Protein AF-A0A7C4Y4W2-F1 (afdb_monomer)

pLDDT: mean 77.86, std 6.13, range [59.41, 86.81]

InterPro domains:
  IPR007403 Protein of unknown function DUF456 [PF04306] (4-68)

Foldseek 3Di:
DVVQLVVLLVQLLVCLVPVVGLNLVSNLVSLVVVCVVVVVPLPHPVNNVVSVVLSVVLVVVLVVVVVVPVCPVVSSVSSNVSSVVSVVSSVVSVD

Structure (mmCIF, N/CA/C/O backbone):
data_AF-A0A7C4Y4W2-F1
#
_entry.id   AF-A0A7C4Y4W2-F1
#
loop_
_atom_site.group_PDB
_atom_site.id
_atom_site.type_symbol
_atom_site.label_atom_id
_atom_site.label_alt_id
_atom_site.label_comp_id
_atom_site.label_asym_id
_atom_site.label_entity_id
_atom_site.label_seq_id
_atom_site.pdbx_PDB_ins_code
_atom_site.Cartn_x
_atom_site.Cartn_y
_atom_site.Cartn_z
_atom_site.occupancy
_atom_site.B_iso_or_equiv
_atom_site.auth_seq_id
_atom_site.auth_comp_id
_atom_site.auth_asym_id
_atom_site.auth_atom_id
_atom_site.pdbx_PDB_model_num
ATOM 1 N N . MET A 1 1 ? -17.270 -9.048 4.404 1.00 65.38 1 MET A N 1
ATOM 2 C CA . MET A 1 1 ? -16.282 -7.950 4.249 1.00 65.38 1 MET A CA 1
ATOM 3 C C . MET A 1 1 ? -14.895 -8.289 4.791 1.00 65.38 1 MET A C 1
ATOM 5 O O . MET A 1 1 ? -13.942 -8.013 4.087 1.00 65.38 1 MET A O 1
ATOM 9 N N . ILE A 1 2 ? -14.743 -8.941 5.953 1.00 69.44 2 ILE A N 1
ATOM 10 C CA . ILE A 1 2 ? -13.414 -9.350 6.469 1.00 69.44 2 ILE 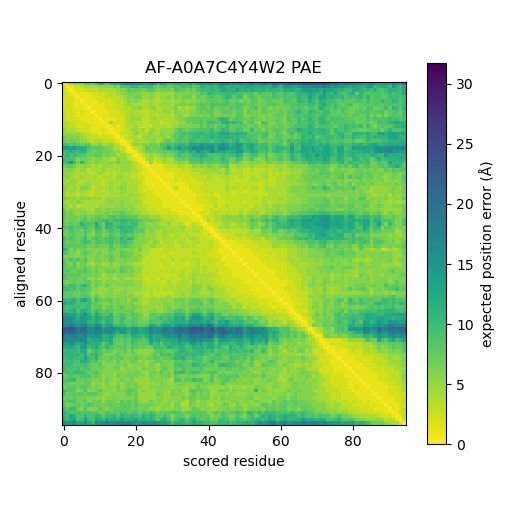A CA 1
ATOM 11 C C . ILE A 1 2 ? -12.643 -10.259 5.496 1.00 69.44 2 ILE A C 1
ATOM 13 O O . ILE A 1 2 ? -11.486 -9.986 5.201 1.00 69.44 2 ILE A O 1
ATOM 17 N N . TYR A 1 3 ? -13.303 -11.257 4.901 1.00 72.75 3 TYR A N 1
ATOM 18 C CA . TYR A 1 3 ? -12.686 -12.115 3.879 1.00 72.75 3 TYR A CA 1
ATOM 19 C C . TYR A 1 3 ? -12.221 -11.346 2.633 1.00 72.75 3 TYR A C 1
ATOM 21 O O . TYR A 1 3 ? -11.234 -11.725 2.016 1.00 72.75 3 TYR A O 1
ATOM 29 N N . PHE A 1 4 ? -12.892 -10.241 2.292 1.00 72.75 4 PHE A N 1
ATOM 30 C CA . PHE A 1 4 ? -12.519 -9.387 1.162 1.00 72.75 4 PHE A CA 1
ATOM 31 C C . PHE A 1 4 ? -11.269 -8.558 1.481 1.00 72.75 4 PHE A C 1
ATOM 33 O O . PHE A 1 4 ? -10.354 -8.485 0.671 1.00 72.75 4 PHE A O 1
ATOM 40 N N . THR A 1 5 ? -11.184 -8.007 2.694 1.00 70.94 5 THR A N 1
ATOM 41 C CA . THR A 1 5 ? -9.980 -7.328 3.190 1.00 70.94 5 THR A CA 1
ATOM 42 C C . THR A 1 5 ? -8.788 -8.285 3.246 1.00 70.94 5 THR A C 1
ATOM 44 O O . THR A 1 5 ? -7.720 -7.954 2.743 1.00 70.94 5 THR A O 1
ATOM 47 N N . ILE A 1 6 ? -8.973 -9.497 3.782 1.00 75.25 6 ILE A N 1
ATOM 48 C CA . ILE A 1 6 ? -7.923 -10.529 3.831 1.00 75.25 6 ILE A CA 1
ATOM 49 C C . ILE A 1 6 ? -7.485 -10.927 2.416 1.00 75.25 6 ILE A C 1
ATOM 51 O O . ILE A 1 6 ? -6.289 -11.020 2.147 1.00 75.25 6 ILE A O 1
ATOM 55 N N . PHE A 1 7 ? -8.435 -11.110 1.495 1.00 81.31 7 PHE A N 1
ATOM 56 C CA . PHE A 1 7 ? -8.133 -11.388 0.093 1.00 81.31 7 PHE A CA 1
ATOM 57 C C . PHE A 1 7 ? -7.311 -10.264 -0.549 1.00 81.31 7 PHE A C 1
ATOM 59 O O . PHE A 1 7 ? -6.319 -10.546 -1.213 1.00 81.31 7 PHE A O 1
ATOM 66 N N . LEU A 1 8 ? -7.663 -8.997 -0.311 1.00 78.38 8 LEU A N 1
ATOM 67 C CA . LEU A 1 8 ? -6.914 -7.843 -0.816 1.00 78.38 8 LEU A CA 1
ATOM 68 C C . LEU A 1 8 ? -5.506 -7.745 -0.217 1.00 78.38 8 LEU A C 1
ATOM 70 O O . LEU A 1 8 ? -4.565 -7.407 -0.932 1.00 78.38 8 LEU A O 1
ATOM 74 N N . PHE A 1 9 ? -5.330 -8.110 1.055 1.00 78.06 9 PHE A N 1
ATOM 75 C CA . PHE A 1 9 ? -4.006 -8.222 1.668 1.00 78.06 9 PHE A CA 1
ATOM 76 C C . PHE A 1 9 ? -3.165 -9.323 1.020 1.00 78.06 9 PHE A C 1
ATOM 78 O O . PHE A 1 9 ? -2.024 -9.073 0.636 1.00 78.06 9 PHE A O 1
ATOM 85 N N . LEU A 1 10 ? -3.729 -10.519 0.838 1.00 78.25 10 LEU A N 1
ATOM 86 C CA . LEU A 1 10 ? -3.055 -11.633 0.167 1.00 78.25 10 LEU A CA 1
ATOM 87 C C . LEU A 1 10 ? -2.719 -11.293 -1.290 1.00 78.25 10 LEU A C 1
ATOM 89 O O . LEU A 1 10 ? -1.610 -11.569 -1.742 1.00 78.25 10 LEU A O 1
ATOM 93 N N . ALA A 1 11 ? -3.634 -10.638 -2.007 1.00 78.75 11 ALA A N 1
ATOM 94 C CA . ALA A 1 11 ? -3.424 -10.170 -3.373 1.00 78.75 11 ALA A CA 1
ATOM 95 C C . ALA A 1 11 ? -2.351 -9.073 -3.448 1.00 78.75 11 ALA A C 1
ATOM 97 O O . ALA A 1 11 ? -1.550 -9.064 -4.378 1.00 78.75 11 ALA A O 1
ATOM 98 N N . GLY A 1 12 ? -2.286 -8.179 -2.460 1.00 76.06 12 GLY A N 1
ATOM 99 C CA . GLY A 1 12 ? -1.229 -7.177 -2.340 1.00 76.06 12 GLY A CA 1
ATOM 100 C C . GLY A 1 12 ? 0.147 -7.788 -2.059 1.00 76.06 12 GLY A C 1
ATOM 101 O O . GLY A 1 12 ? 1.137 -7.407 -2.685 1.00 76.06 12 GLY A O 1
ATOM 102 N N . ILE A 1 13 ? 0.216 -8.801 -1.190 1.00 77.25 13 ILE A N 1
ATOM 103 C CA . ILE A 1 13 ? 1.443 -9.575 -0.948 1.00 77.25 13 ILE A CA 1
ATOM 104 C C . ILE A 1 13 ? 1.856 -10.305 -2.229 1.00 77.25 13 ILE A C 1
ATOM 106 O O . ILE A 1 13 ? 2.995 -10.165 -2.668 1.00 77.25 13 ILE A O 1
ATOM 110 N N . ALA A 1 14 ? 0.927 -11.005 -2.885 1.00 78.19 14 ALA A N 1
ATOM 111 C CA . ALA A 1 14 ? 1.175 -11.670 -4.162 1.00 78.19 14 ALA A CA 1
ATOM 112 C C . ALA A 1 14 ? 1.644 -10.674 -5.236 1.00 78.19 14 ALA A C 1
ATOM 114 O O . ALA A 1 14 ? 2.606 -10.939 -5.956 1.00 78.19 14 ALA A O 1
ATOM 115 N N . GLY A 1 15 ? 1.044 -9.484 -5.293 1.00 72.06 15 GLY A N 1
ATOM 116 C CA . GLY A 1 15 ? 1.449 -8.415 -6.200 1.00 72.06 15 GLY A CA 1
ATOM 117 C C . GLY A 1 15 ? 2.870 -7.908 -5.972 1.00 72.06 15 GLY A C 1
ATOM 118 O O . GLY A 1 15 ? 3.481 -7.364 -6.885 1.00 72.06 15 GLY A O 1
ATOM 119 N N . SER A 1 16 ? 3.448 -8.119 -4.786 1.00 70.62 16 SER A N 1
ATOM 120 C CA . SER A 1 16 ? 4.861 -7.795 -4.547 1.00 70.62 16 SER A CA 1
ATOM 121 C C . SER A 1 16 ? 5.806 -8.731 -5.313 1.00 70.62 16 SER A C 1
ATOM 123 O O . SER A 1 16 ? 6.932 -8.346 -5.623 1.00 70.62 16 SER A O 1
ATOM 125 N N . PHE A 1 17 ? 5.341 -9.936 -5.661 1.00 69.19 17 PHE A N 1
ATOM 126 C CA . PHE A 1 17 ? 6.083 -10.928 -6.443 1.00 69.19 17 PHE A CA 1
ATOM 127 C C . PHE A 1 17 ? 5.752 -10.873 -7.942 1.00 69.19 17 PHE A C 1
ATOM 129 O O . PHE A 1 17 ? 6.616 -11.150 -8.776 1.00 69.19 17 PHE A O 1
ATOM 136 N N . PHE A 1 18 ? 4.527 -10.478 -8.306 1.00 70.12 18 PHE A N 1
ATOM 137 C CA . PHE A 1 18 ? 4.080 -10.386 -9.697 1.00 70.12 18 PHE A CA 1
ATOM 138 C C . PHE A 1 18 ? 4.142 -8.949 -10.226 1.00 70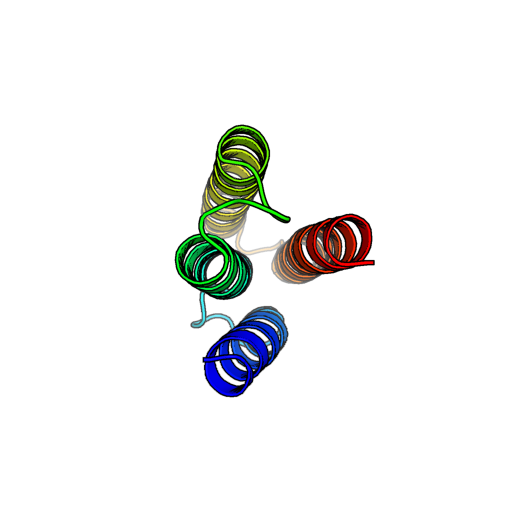.12 18 PHE A C 1
ATOM 140 O O . PHE A 1 18 ? 3.394 -8.079 -9.798 1.00 70.12 18 PHE A O 1
ATOM 147 N N . HIS A 1 19 ? 4.978 -8.712 -11.243 1.00 63.16 19 HIS A N 1
ATOM 148 C CA . HIS A 1 19 ? 5.216 -7.375 -11.816 1.00 63.16 19 HIS A CA 1
ATOM 149 C C . HIS A 1 19 ? 3.957 -6.641 -12.313 1.00 63.16 19 HIS A C 1
ATOM 151 O O . HIS A 1 19 ? 3.969 -5.414 -12.369 1.00 63.16 19 HIS A O 1
ATOM 157 N N . TYR A 1 20 ? 2.910 -7.377 -12.689 1.00 66.81 20 TYR A N 1
ATOM 158 C CA . TYR A 1 20 ? 1.675 -6.837 -13.266 1.00 66.81 20 TYR A CA 1
ATOM 159 C C . TYR A 1 20 ? 0.648 -6.390 -12.220 1.00 66.81 20 TYR A C 1
ATOM 161 O O . TYR A 1 20 ? -0.319 -5.719 -12.568 1.00 66.81 20 TYR A O 1
ATOM 169 N N . LEU A 1 21 ? 0.832 -6.766 -10.953 1.00 69.25 21 LEU A N 1
ATOM 170 C CA . LEU A 1 21 ? -0.121 -6.481 -9.886 1.00 69.25 21 LEU A CA 1
ATOM 171 C C . LEU A 1 21 ? 0.374 -5.297 -9.037 1.00 69.25 21 LEU A C 1
ATOM 173 O O . LEU A 1 21 ? 1.497 -5.330 -8.527 1.00 69.25 21 LEU A O 1
ATOM 177 N N . PRO A 1 22 ? -0.442 -4.243 -8.855 1.00 70.44 22 PRO A N 1
ATOM 178 C CA . PRO A 1 22 ? -0.070 -3.094 -8.039 1.00 70.44 22 PRO A CA 1
ATOM 179 C C . PRO A 1 22 ? -0.172 -3.449 -6.546 1.00 70.44 22 PRO A C 1
ATOM 181 O O . PRO A 1 22 ? -1.227 -3.316 -5.927 1.00 70.44 22 PRO A O 1
ATOM 184 N N . SER A 1 23 ? 0.935 -3.940 -5.978 1.00 78.75 23 SER A N 1
ATOM 185 C CA . SER A 1 23 ? 1.002 -4.513 -4.625 1.00 78.75 23 SER A CA 1
ATOM 186 C C . SER A 1 23 ? 0.499 -3.566 -3.537 1.00 78.75 23 SER A C 1
ATOM 188 O O . SER A 1 23 ? -0.482 -3.851 -2.853 1.00 78.75 23 SER A O 1
ATOM 190 N N . THR A 1 24 ? 1.145 -2.412 -3.399 1.00 79.69 24 THR A N 1
ATOM 191 C CA . THR A 1 24 ? 0.873 -1.416 -2.359 1.00 79.69 24 THR A CA 1
ATOM 192 C C . THR A 1 24 ? -0.505 -0.794 -2.522 1.00 79.69 24 THR A C 1
ATOM 194 O O . THR A 1 24 ? -1.204 -0.578 -1.535 1.00 79.69 24 THR A O 1
ATOM 197 N N . THR A 1 25 ? -0.953 -0.606 -3.762 1.00 82.62 25 THR A N 1
ATOM 198 C CA . THR A 1 25 ? -2.298 -0.113 -4.073 1.00 82.62 25 THR A CA 1
ATOM 199 C C . THR A 1 25 ? -3.383 -1.102 -3.647 1.00 82.62 25 THR A C 1
ATOM 201 O O . THR A 1 25 ? -4.376 -0.692 -3.055 1.00 82.62 25 THR A O 1
ATOM 204 N N . LEU A 1 26 ? -3.192 -2.405 -3.883 1.00 82.50 26 LEU A N 1
ATOM 205 C CA . LEU A 1 26 ? -4.137 -3.445 -3.455 1.00 82.50 26 LEU A CA 1
ATOM 206 C C . LEU A 1 26 ? -4.239 -3.536 -1.929 1.00 82.50 26 LEU A C 1
ATOM 208 O O . LEU A 1 26 ? -5.346 -3.617 -1.394 1.00 82.50 26 LEU A O 1
ATOM 212 N N . VAL A 1 27 ? -3.101 -3.452 -1.232 1.00 82.19 27 VAL A N 1
ATOM 213 C CA . VAL A 1 27 ? -3.068 -3.393 0.238 1.00 82.19 27 VAL A CA 1
ATOM 214 C C . VAL A 1 27 ? -3.836 -2.168 0.745 1.00 82.19 27 VAL A C 1
ATOM 216 O O . VAL A 1 27 ? -4.695 -2.298 1.616 1.00 82.19 27 VAL A O 1
ATOM 219 N N . PHE A 1 28 ? -3.588 -0.990 0.166 1.00 85.62 28 PHE A N 1
ATOM 220 C CA . PHE A 1 28 ? -4.286 0.243 0.532 1.00 85.62 28 PHE A CA 1
ATOM 221 C C . PHE A 1 28 ? -5.802 0.142 0.334 1.00 85.62 28 PHE A C 1
ATOM 223 O O . PHE A 1 28 ? -6.564 0.504 1.229 1.00 85.62 28 PHE A O 1
ATOM 230 N N . ILE A 1 29 ? -6.250 -0.397 -0.804 1.00 85.00 29 ILE A N 1
ATOM 231 C CA . ILE A 1 29 ? -7.677 -0.597 -1.088 1.00 85.00 29 ILE A CA 1
ATOM 232 C C . ILE A 1 29 ? -8.314 -1.502 -0.023 1.00 85.00 29 ILE A C 1
ATOM 234 O O . ILE A 1 29 ? -9.404 -1.203 0.465 1.00 85.00 29 ILE A O 1
ATOM 238 N N . GLY A 1 30 ? -7.621 -2.565 0.400 1.00 82.62 30 GLY A N 1
ATOM 239 C CA . GLY A 1 30 ? -8.070 -3.437 1.489 1.00 82.62 30 GLY A CA 1
ATOM 240 C C . GLY A 1 30 ? -8.277 -2.696 2.809 1.00 82.62 30 GLY A C 1
ATOM 241 O O . GLY A 1 30 ? -9.325 -2.851 3.444 1.00 82.62 30 GLY A O 1
ATOM 242 N N . ILE A 1 31 ? -7.312 -1.854 3.186 1.00 82.25 31 ILE A N 1
ATOM 243 C CA . ILE A 1 31 ? -7.367 -1.025 4.397 1.00 82.25 31 ILE A CA 1
ATOM 244 C C . ILE A 1 31 ? -8.505 0.000 4.312 1.00 82.25 31 ILE A C 1
ATOM 246 O O . ILE A 1 31 ? -9.260 0.176 5.266 1.00 82.25 31 ILE A O 1
ATOM 250 N N . TYR A 1 32 ? -8.668 0.646 3.159 1.00 84.75 32 TYR A N 1
ATOM 251 C CA . TYR A 1 32 ? -9.700 1.653 2.939 1.00 84.75 32 TYR A CA 1
ATOM 252 C C . TYR A 1 32 ? -11.115 1.069 3.049 1.00 84.75 32 TYR A C 1
ATOM 254 O O . TYR A 1 32 ? -11.960 1.614 3.758 1.00 84.75 32 TYR A O 1
ATOM 262 N N . PHE A 1 33 ? -11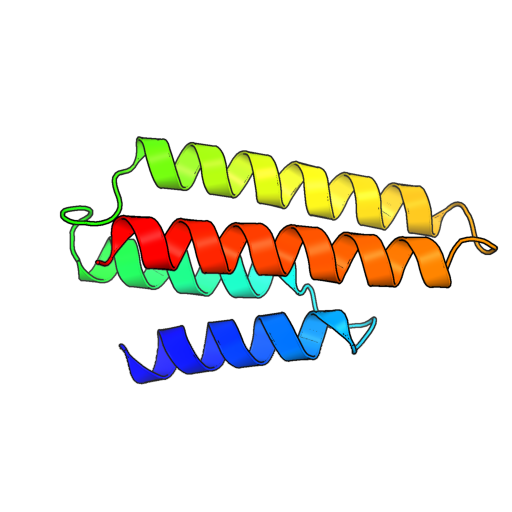.369 -0.082 2.418 1.00 84.94 33 PHE A N 1
ATOM 263 C CA . PHE A 1 33 ? -12.658 -0.768 2.542 1.00 84.94 33 PHE A CA 1
ATOM 264 C C . PHE A 1 33 ? -12.942 -1.230 3.971 1.00 84.94 33 PHE A C 1
ATOM 266 O O . PHE A 1 33 ? -14.097 -1.207 4.403 1.00 84.94 33 PHE A O 1
ATOM 273 N N . TYR A 1 34 ? -11.908 -1.638 4.710 1.00 82.25 34 TYR A N 1
ATOM 274 C CA . TYR A 1 34 ? -12.057 -1.963 6.124 1.00 82.25 34 TYR A CA 1
ATOM 275 C C . TYR A 1 34 ? -12.473 -0.731 6.936 1.00 82.25 34 TYR A C 1
ATOM 277 O O . TYR A 1 34 ? -13.445 -0.796 7.684 1.00 82.25 34 TYR A O 1
ATOM 285 N N . ALA A 1 35 ? -11.792 0.401 6.742 1.00 83.31 35 ALA A N 1
ATOM 286 C CA . ALA A 1 35 ? -12.096 1.648 7.438 1.00 83.31 35 ALA A CA 1
ATOM 287 C C . ALA A 1 35 ? -13.516 2.158 7.148 1.00 83.31 35 ALA A C 1
ATOM 289 O O . ALA A 1 35 ? -14.210 2.590 8.065 1.00 83.31 35 ALA A O 1
ATOM 290 N N . LEU A 1 36 ? -13.974 2.054 5.893 1.00 83.50 36 LEU A N 1
ATOM 291 C CA . LEU A 1 36 ? -15.348 2.393 5.510 1.00 83.50 36 LEU A CA 1
ATOM 292 C C . LEU A 1 36 ? -16.379 1.531 6.240 1.00 83.50 36 LEU A C 1
ATOM 294 O O . LEU A 1 36 ? -17.380 2.053 6.726 1.00 83.50 36 LEU A O 1
ATOM 298 N N . LYS A 1 37 ? -16.137 0.218 6.332 1.00 82.94 37 LYS A N 1
ATOM 299 C CA . LYS A 1 37 ? -17.028 -0.704 7.048 1.00 82.94 37 LYS A CA 1
ATOM 300 C C . LYS A 1 37 ? -17.088 -0.374 8.540 1.00 82.94 37 LYS A C 1
ATOM 302 O O . LYS A 1 37 ? -18.149 -0.461 9.146 1.00 82.94 37 LYS A O 1
ATOM 307 N N . ASP A 1 38 ? -15.948 -0.028 9.120 1.00 81.88 38 ASP A N 1
ATOM 308 C CA . ASP A 1 38 ? -15.816 0.286 10.540 1.00 81.88 38 ASP A CA 1
ATOM 309 C C . ASP A 1 38 ? -16.260 1.721 10.890 1.00 81.88 38 ASP A C 1
ATOM 311 O O . ASP A 1 38 ? -16.165 2.153 12.036 1.00 81.88 38 ASP A O 1
ATOM 315 N N . GLY A 1 39 ? -16.737 2.490 9.903 1.00 82.25 39 GLY A N 1
ATOM 316 C CA . GLY A 1 39 ? -17.163 3.875 10.105 1.00 82.25 39 GLY A CA 1
ATOM 317 C C . GLY A 1 39 ? -16.026 4.808 10.526 1.00 82.25 39 GLY A C 1
ATOM 318 O O . GLY A 1 39 ? -16.290 5.861 11.094 1.00 82.25 39 GLY A O 1
ATOM 319 N N . PHE A 1 40 ? -14.775 4.443 10.228 1.00 83.94 40 PHE A N 1
ATOM 320 C CA . PHE A 1 40 ? -13.555 5.133 10.658 1.00 83.94 40 PHE A CA 1
ATOM 321 C C . PHE A 1 40 ? -13.320 5.160 12.181 1.00 83.94 40 PHE A C 1
ATOM 323 O O . PHE A 1 40 ? -12.586 6.026 12.660 1.00 83.94 40 PHE A O 1
ATOM 330 N N . ASN A 1 41 ? -13.905 4.226 12.940 1.00 79.25 41 ASN A N 1
ATOM 331 C CA . ASN A 1 41 ? -13.713 4.157 14.393 1.00 79.25 41 ASN A CA 1
ATOM 332 C C . ASN A 1 41 ? -12.291 3.722 14.772 1.00 79.25 41 ASN A C 1
ATOM 334 O O . ASN A 1 41 ? -11.644 4.366 15.592 1.00 79.25 41 ASN A O 1
ATOM 338 N N . VAL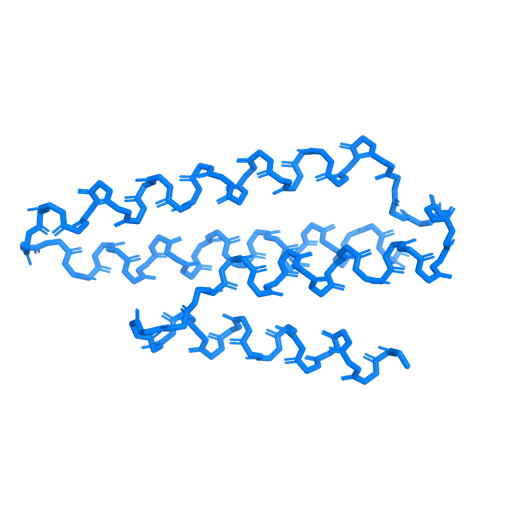 A 1 42 ? -11.785 2.657 14.149 1.00 79.25 42 VAL A N 1
ATOM 339 C CA . VAL A 1 42 ? -10.430 2.134 14.375 1.00 79.25 42 VAL A CA 1
ATOM 340 C C . VAL A 1 42 ? -9.419 2.809 13.444 1.00 79.25 42 VAL A C 1
ATOM 342 O O . VAL A 1 42 ? -8.325 3.201 13.850 1.00 79.25 42 VAL A O 1
ATOM 345 N N . ILE A 1 43 ? -9.792 2.989 12.175 1.00 83.25 43 ILE A N 1
ATOM 346 C CA . ILE A 1 43 ? -8.935 3.598 11.153 1.00 83.25 43 ILE A CA 1
ATOM 347 C C . ILE A 1 43 ? -9.460 4.987 10.814 1.00 83.25 43 ILE A C 1
ATOM 349 O O . ILE A 1 43 ? -10.396 5.136 10.030 1.0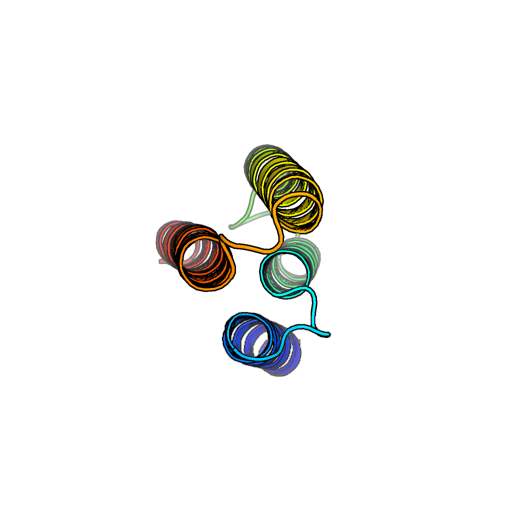0 83.25 43 ILE A O 1
ATOM 353 N N . THR A 1 44 ? -8.835 6.012 11.387 1.00 85.62 44 THR A N 1
ATOM 354 C CA . THR A 1 44 ? -9.254 7.402 11.191 1.00 85.62 44 THR A CA 1
ATOM 355 C C . THR A 1 44 ? -8.952 7.914 9.782 1.00 85.62 44 THR A C 1
ATOM 357 O O . THR A 1 44 ? -8.074 7.417 9.069 1.00 85.62 44 THR A O 1
ATOM 360 N N . LYS A 1 45 ? -9.674 8.963 9.374 1.00 83.69 45 LYS A N 1
ATOM 361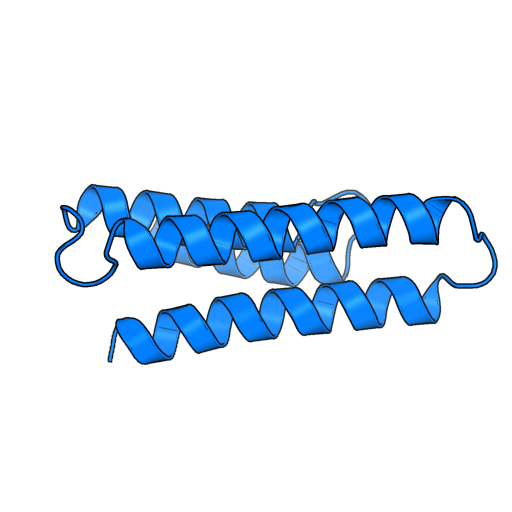 C CA . LYS A 1 45 ? -9.496 9.618 8.067 1.00 83.69 45 LYS A CA 1
ATOM 362 C C . LYS A 1 45 ? -8.070 10.141 7.871 1.00 83.69 45 LYS A C 1
ATOM 364 O O . LYS A 1 45 ? -7.504 9.950 6.798 1.00 83.69 45 LYS A O 1
ATOM 369 N N . ASP A 1 46 ? -7.472 10.710 8.918 1.00 82.94 46 ASP A N 1
ATOM 370 C CA . ASP A 1 46 ? -6.092 11.213 8.886 1.00 82.94 46 ASP A CA 1
ATOM 371 C C . ASP A 1 46 ? -5.088 10.084 8.629 1.00 82.94 46 ASP A C 1
ATOM 373 O O . ASP A 1 46 ? -4.136 10.236 7.862 1.00 82.94 46 ASP A O 1
ATOM 377 N N . PHE A 1 47 ? -5.339 8.910 9.213 1.00 81.44 47 PHE A N 1
ATOM 378 C CA . PHE A 1 47 ? -4.506 7.733 9.003 1.00 81.44 47 PHE A CA 1
ATOM 379 C C . PHE A 1 47 ? -4.615 7.205 7.568 1.00 81.44 47 PHE A C 1
ATOM 381 O O . PHE A 1 47 ? -3.605 6.848 6.965 1.00 81.44 47 PHE A O 1
ATOM 388 N N . ILE A 1 48 ? -5.816 7.216 6.979 1.00 85.50 48 ILE A N 1
ATOM 389 C CA . ILE A 1 48 ? -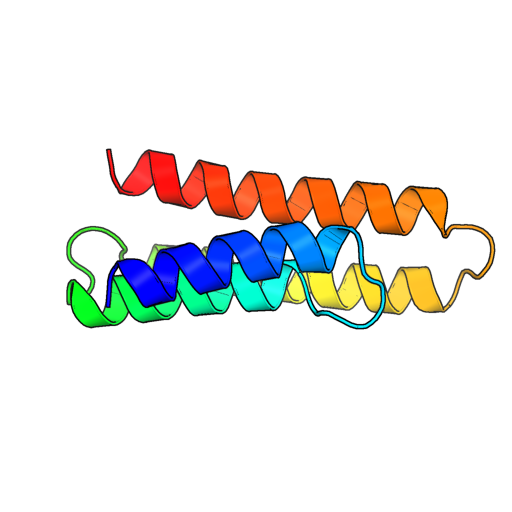6.000 6.878 5.558 1.00 85.50 48 ILE A CA 1
ATOM 390 C C . ILE A 1 48 ? -5.266 7.860 4.657 1.00 85.50 48 ILE A C 1
ATOM 392 O O . ILE A 1 48 ? -4.660 7.440 3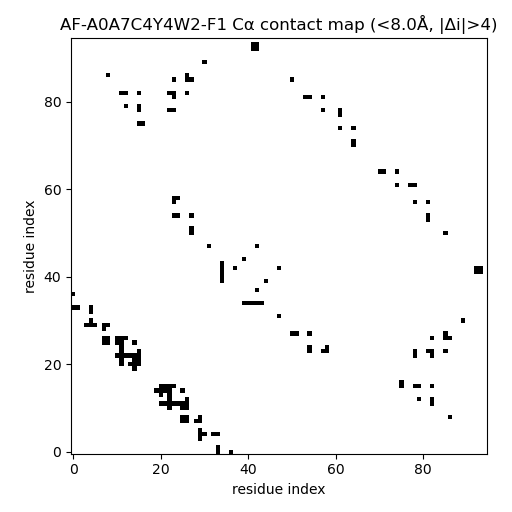.675 1.00 85.50 48 ILE A O 1
ATOM 396 N N . LEU A 1 49 ? -5.300 9.151 4.977 1.00 84.00 49 LEU A N 1
ATOM 397 C CA . LEU A 1 49 ? -4.626 10.168 4.180 1.00 84.00 49 LEU A CA 1
ATOM 398 C C . LEU A 1 49 ? -3.105 9.954 4.191 1.00 84.00 49 LEU A C 1
ATOM 400 O O . LEU A 1 49 ? -2.463 10.001 3.143 1.00 84.00 49 LEU A O 1
ATOM 404 N N . LEU A 1 50 ? -2.544 9.593 5.347 1.00 83.81 50 LEU A N 1
ATOM 405 C CA . LEU A 1 50 ? -1.140 9.203 5.476 1.00 83.81 50 LEU A CA 1
ATOM 406 C C . LEU A 1 50 ? -0.820 7.940 4.657 1.00 83.81 50 LEU A C 1
ATOM 408 O O . LEU A 1 50 ? 0.147 7.927 3.894 1.00 83.81 50 LEU A O 1
ATOM 412 N N . LEU A 1 51 ? -1.653 6.899 4.749 1.00 83.62 51 LEU A N 1
ATOM 413 C CA . LEU A 1 51 ? -1.507 5.673 3.952 1.00 83.62 51 LEU A CA 1
ATOM 414 C C . LEU A 1 51 ? -1.590 5.958 2.441 1.00 83.62 51 LEU A C 1
ATOM 416 O O . LEU A 1 51 ? -0.839 5.373 1.659 1.00 83.62 51 LEU A O 1
ATOM 420 N N . ALA A 1 52 ? -2.466 6.873 2.020 1.00 83.81 52 ALA A N 1
ATOM 421 C CA . ALA A 1 52 ? -2.615 7.283 0.628 1.00 83.81 52 ALA A CA 1
ATOM 422 C C . ALA A 1 52 ? -1.356 7.993 0.115 1.00 83.81 52 ALA A C 1
ATOM 424 O O . ALA A 1 52 ? -0.893 7.689 -0.983 1.00 83.81 52 ALA A O 1
ATOM 425 N N . ILE A 1 53 ? -0.753 8.868 0.928 1.00 86.81 53 ILE A N 1
ATOM 426 C CA . ILE A 1 53 ? 0.521 9.525 0.608 1.00 86.81 53 ILE A CA 1
ATOM 427 C C . ILE A 1 53 ? 1.631 8.482 0.440 1.00 86.81 53 ILE A C 1
ATOM 429 O O . ILE A 1 53 ? 2.322 8.485 -0.577 1.00 86.81 53 ILE A O 1
ATOM 433 N N . ILE A 1 54 ? 1.771 7.545 1.384 1.00 84.62 54 ILE A N 1
ATOM 434 C CA . ILE A 1 54 ? 2.768 6.463 1.298 1.00 84.62 54 ILE A CA 1
ATOM 435 C C . ILE A 1 54 ? 2.563 5.629 0.028 1.00 84.62 54 ILE A C 1
ATOM 437 O O . ILE A 1 54 ? 3.523 5.298 -0.670 1.00 84.62 54 ILE A O 1
ATOM 441 N N . THR A 1 55 ? 1.311 5.317 -0.300 1.00 84.81 55 THR A N 1
ATOM 442 C CA . THR A 1 55 ? 0.967 4.539 -1.494 1.00 84.81 55 THR A CA 1
ATOM 443 C C . THR A 1 55 ? 1.297 5.311 -2.773 1.00 84.81 55 THR A C 1
ATOM 445 O O . THR A 1 55 ? 1.887 4.744 -3.690 1.00 84.81 55 THR A O 1
ATOM 448 N N . ALA A 1 56 ? 0.997 6.611 -2.828 1.00 83.56 56 ALA A N 1
ATOM 449 C CA . ALA A 1 56 ? 1.351 7.468 -3.955 1.00 83.56 56 ALA A CA 1
ATOM 450 C C . ALA A 1 56 ? 2.873 7.542 -4.150 1.00 83.56 56 ALA A C 1
ATOM 452 O O . ALA A 1 56 ? 3.356 7.330 -5.262 1.00 83.56 56 ALA A O 1
ATOM 453 N N . PHE A 1 57 ? 3.637 7.745 -3.071 1.00 84.75 57 PHE A N 1
ATOM 454 C CA . PHE A 1 57 ? 5.099 7.695 -3.123 1.00 84.75 57 PHE A CA 1
ATOM 455 C C . PHE A 1 57 ? 5.598 6.345 -3.632 1.00 84.75 57 PHE A C 1
ATOM 457 O O . PHE A 1 57 ? 6.444 6.312 -4.521 1.00 84.75 57 PHE A O 1
ATOM 464 N N . SER A 1 58 ? 5.047 5.236 -3.135 1.00 83.06 58 SER A N 1
ATOM 465 C CA . SER A 1 58 ? 5.414 3.895 -3.595 1.00 83.06 58 SER A CA 1
ATOM 466 C C . SER A 1 58 ? 5.211 3.727 -5.105 1.00 83.06 58 SER A C 1
ATOM 468 O O . SER A 1 58 ? 6.116 3.234 -5.776 1.00 83.06 58 SER A O 1
ATOM 470 N N . VAL A 1 59 ? 4.078 4.176 -5.653 1.00 82.38 59 VAL A N 1
ATOM 471 C CA . VAL A 1 59 ? 3.786 4.091 -7.095 1.00 82.38 59 VAL A CA 1
ATOM 472 C C . VAL A 1 59 ? 4.720 4.989 -7.914 1.00 82.38 59 VAL A C 1
ATOM 474 O O . VAL A 1 59 ? 5.227 4.564 -8.953 1.00 82.38 59 VAL A O 1
ATOM 477 N N . ILE A 1 60 ? 4.994 6.211 -7.448 1.00 83.06 60 ILE A N 1
ATOM 478 C CA . ILE A 1 60 ? 5.923 7.139 -8.113 1.00 83.06 60 ILE A CA 1
ATOM 479 C C . ILE A 1 60 ? 7.332 6.543 -8.156 1.00 83.06 60 ILE A C 1
ATOM 481 O O . ILE A 1 60 ? 7.961 6.527 -9.215 1.00 83.06 60 ILE A O 1
ATOM 485 N N . PHE A 1 61 ? 7.813 6.010 -7.032 1.00 80.44 61 PHE A N 1
ATOM 486 C CA . PHE A 1 61 ? 9.108 5.340 -6.968 1.00 80.44 61 PHE A CA 1
ATOM 487 C C . PHE A 1 61 ? 9.152 4.117 -7.883 1.00 80.44 61 PHE A C 1
ATOM 489 O O . PHE A 1 61 ? 10.139 3.927 -8.588 1.00 80.44 61 PHE A O 1
ATOM 496 N N . ASP A 1 62 ? 8.092 3.313 -7.929 1.00 75.81 62 ASP A N 1
ATOM 497 C CA . ASP A 1 62 ? 8.047 2.131 -8.789 1.00 75.81 62 ASP A CA 1
ATOM 498 C C . ASP A 1 62 ? 8.136 2.498 -10.282 1.00 75.81 62 ASP A C 1
ATOM 500 O O . ASP A 1 62 ? 8.917 1.902 -11.029 1.00 75.81 62 ASP A O 1
ATOM 504 N N . ASN A 1 63 ? 7.427 3.555 -10.694 1.00 76.31 63 ASN A N 1
ATOM 505 C CA . ASN A 1 63 ? 7.502 4.116 -12.045 1.00 76.31 63 ASN A CA 1
ATOM 506 C C . ASN A 1 63 ? 8.881 4.718 -12.357 1.00 76.31 63 ASN A C 1
ATOM 508 O O . ASN A 1 63 ? 9.411 4.522 -13.452 1.00 76.31 63 ASN A O 1
ATOM 512 N N . PHE A 1 64 ? 9.505 5.398 -11.393 1.00 78.88 64 PHE A N 1
ATOM 513 C CA . PHE A 1 64 ? 10.857 5.935 -11.547 1.00 78.88 64 PHE A CA 1
ATOM 514 C C . PHE A 1 64 ? 11.890 4.813 -11.716 1.00 78.88 64 PHE A C 1
ATOM 516 O O . PHE A 1 64 ? 12.723 4.844 -12.619 1.00 78.88 64 PHE A O 1
ATOM 523 N N . PHE A 1 65 ? 11.795 3.754 -10.911 1.00 71.44 65 PHE A N 1
ATOM 524 C CA . PHE A 1 65 ? 12.637 2.568 -11.053 1.00 71.44 65 PHE A CA 1
ATOM 525 C C . PHE A 1 65 ? 12.350 1.792 -12.344 1.00 71.44 65 PHE A C 1
ATOM 527 O O . PHE A 1 65 ? 13.226 1.058 -12.805 1.00 71.44 65 PHE A O 1
ATOM 534 N N . LEU A 1 66 ? 11.159 1.930 -12.941 1.00 68.81 66 LEU A N 1
ATOM 535 C CA . LEU A 1 66 ? 10.813 1.401 -14.268 1.00 68.81 66 LEU A CA 1
ATOM 536 C C . LEU A 1 66 ? 11.714 1.962 -15.369 1.00 68.81 66 LEU A C 1
ATOM 538 O O . LEU A 1 66 ? 12.165 1.193 -16.220 1.00 68.81 66 LEU A O 1
ATOM 542 N N . PHE A 1 67 ? 12.063 3.246 -15.272 1.00 70.38 67 PHE A N 1
ATOM 543 C CA . PHE A 1 67 ? 13.010 3.914 -16.164 1.00 70.38 67 PHE A CA 1
ATOM 544 C C . PHE A 1 67 ? 14.418 3.292 -16.093 1.00 70.38 67 PHE A C 1
ATOM 546 O O . PHE A 1 67 ? 15.091 3.109 -17.107 1.00 70.38 67 PHE A O 1
ATOM 553 N N . PHE A 1 68 ? 14.845 2.860 -14.903 1.00 70.31 68 PHE A N 1
ATOM 554 C CA . PHE A 1 68 ? 16.143 2.220 -14.682 1.00 70.31 68 PHE A CA 1
ATOM 555 C C . PHE A 1 68 ? 16.059 0.691 -14.830 1.00 70.31 68 PHE A C 1
ATOM 557 O O . PHE A 1 68 ? 15.920 -0.061 -13.862 1.00 70.31 68 PHE A O 1
ATOM 564 N N . LYS A 1 69 ? 16.196 0.205 -16.071 1.00 61.12 69 LYS A N 1
ATOM 565 C CA . LYS A 1 69 ? 16.092 -1.224 -16.448 1.00 61.12 69 LYS A CA 1
ATOM 566 C C . LYS A 1 69 ? 17.021 -2.169 -15.654 1.00 61.12 69 LYS A C 1
ATOM 568 O O . LYS A 1 69 ? 16.664 -3.330 -15.450 1.00 61.12 69 LYS A O 1
ATOM 573 N N . ASN A 1 70 ? 18.156 -1.675 -15.149 1.00 67.38 70 ASN A N 1
ATOM 574 C CA . ASN A 1 70 ? 19.133 -2.454 -14.370 1.00 67.38 70 ASN A CA 1
ATOM 575 C C . ASN A 1 70 ? 18.772 -2.650 -12.885 1.00 67.38 70 ASN A C 1
ATOM 577 O O . ASN A 1 70 ? 19.408 -3.452 -12.207 1.00 67.38 70 ASN A O 1
ATOM 581 N N . LEU A 1 71 ? 17.738 -1.982 -12.365 1.00 73.44 71 LEU A N 1
ATOM 582 C CA . LEU A 1 71 ? 17.404 -1.996 -10.935 1.00 73.44 71 LEU A CA 1
ATOM 583 C C . LEU A 1 71 ? 16.214 -2.909 -10.587 1.00 73.44 71 LEU A C 1
ATOM 585 O O . LEU A 1 71 ? 15.531 -2.689 -9.587 1.00 73.44 71 LEU A O 1
ATOM 589 N N . LYS A 1 72 ? 15.969 -3.976 -11.367 1.00 69.88 72 LYS A N 1
ATOM 590 C CA . LYS A 1 72 ? 14.872 -4.938 -11.109 1.00 69.88 72 LYS A CA 1
ATOM 591 C C . LYS A 1 72 ? 14.872 -5.483 -9.674 1.00 69.88 72 LYS A C 1
ATOM 593 O O . LYS A 1 72 ? 13.813 -5.569 -9.061 1.00 69.88 72 LYS A O 1
ATOM 598 N N . LYS A 1 73 ? 16.046 -5.831 -9.131 1.00 73.06 73 LYS A N 1
ATOM 599 C CA . LYS A 1 73 ? 16.173 -6.387 -7.771 1.00 73.06 73 LYS A CA 1
ATOM 600 C C . LYS A 1 73 ? 15.840 -5.348 -6.692 1.00 73.06 73 LYS A C 1
ATOM 602 O O . LYS A 1 73 ? 15.117 -5.663 -5.753 1.00 73.06 73 LYS A O 1
ATOM 607 N N . ALA A 1 74 ? 16.304 -4.109 -6.868 1.00 74.44 74 ALA A N 1
ATOM 608 C CA . ALA A 1 74 ? 15.995 -3.002 -5.964 1.00 74.44 74 ALA A CA 1
ATOM 609 C C . ALA A 1 74 ? 14.500 -2.641 -5.991 1.00 74.44 74 ALA A C 1
ATOM 611 O O . ALA A 1 74 ? 13.910 -2.417 -4.941 1.00 74.44 74 ALA A O 1
ATOM 612 N N . ARG A 1 75 ? 13.862 -2.682 -7.168 1.00 73.19 75 ARG A N 1
ATOM 613 C CA . ARG A 1 75 ? 12.421 -2.433 -7.329 1.00 73.19 75 ARG A CA 1
ATOM 614 C C . ARG A 1 75 ? 11.560 -3.422 -6.541 1.00 73.19 75 ARG A C 1
ATOM 616 O O . ARG A 1 75 ? 10.675 -3.011 -5.800 1.00 73.19 75 ARG A O 1
ATOM 623 N N . ILE A 1 76 ? 11.841 -4.721 -6.676 1.00 74.25 76 ILE A N 1
ATOM 624 C CA . ILE A 1 76 ? 11.114 -5.778 -5.952 1.00 74.25 76 ILE A CA 1
ATOM 625 C C . ILE A 1 76 ? 11.287 -5.601 -4.439 1.00 74.25 76 ILE A C 1
ATOM 627 O O . ILE A 1 76 ? 10.308 -5.652 -3.699 1.00 74.25 76 ILE A O 1
ATOM 631 N N . PHE A 1 77 ? 12.513 -5.327 -3.983 1.00 77.88 77 PHE A N 1
ATOM 632 C CA . PHE A 1 77 ? 12.786 -5.073 -2.569 1.00 77.88 77 PHE A CA 1
ATOM 633 C C . PHE A 1 77 ? 11.985 -3.875 -2.032 1.00 77.88 77 PHE A C 1
ATOM 635 O O . PHE A 1 77 ? 11.388 -3.956 -0.962 1.00 77.88 77 PHE A O 1
ATOM 642 N N . LEU A 1 78 ? 11.910 -2.792 -2.808 1.00 76.19 78 LEU A N 1
ATOM 643 C CA . LEU A 1 78 ? 11.194 -1.574 -2.437 1.00 76.19 78 LEU A CA 1
ATOM 644 C C . LEU A 1 78 ? 9.675 -1.807 -2.353 1.00 76.19 78 LEU A C 1
ATOM 646 O O . LEU A 1 78 ? 9.049 -1.380 -1.385 1.00 76.19 78 LEU A O 1
ATOM 650 N N . LYS A 1 79 ? 9.086 -2.558 -3.295 1.00 76.06 79 LYS A N 1
ATOM 651 C CA . LYS A 1 79 ? 7.668 -2.967 -3.227 1.00 76.06 79 LYS A CA 1
ATOM 652 C C . LYS A 1 79 ? 7.352 -3.746 -1.960 1.00 76.06 79 LYS A C 1
ATOM 654 O O . LYS A 1 79 ? 6.389 -3.424 -1.270 1.00 76.06 79 LYS A O 1
ATOM 659 N N . ILE A 1 80 ? 8.174 -4.752 -1.659 1.00 78.38 80 ILE A N 1
ATOM 660 C CA . ILE A 1 80 ? 8.007 -5.596 -0.473 1.00 78.38 80 ILE A CA 1
ATOM 661 C C . ILE A 1 80 ? 8.095 -4.735 0.792 1.00 78.38 80 ILE A C 1
ATOM 663 O O . ILE A 1 80 ? 7.235 -4.841 1.662 1.00 78.38 80 ILE A O 1
ATOM 667 N N . PHE A 1 81 ? 9.078 -3.834 0.866 1.00 81.94 81 PHE A N 1
ATOM 668 C CA . PHE A 1 81 ? 9.267 -2.940 2.005 1.00 81.94 81 PHE A CA 1
ATOM 669 C C . PHE A 1 81 ? 8.041 -2.051 2.266 1.00 81.94 81 PHE A C 1
ATOM 671 O O . PHE A 1 81 ? 7.517 -2.035 3.380 1.00 81.94 81 PHE A O 1
ATOM 678 N N . PHE A 1 82 ? 7.525 -1.370 1.237 1.00 78.62 82 PHE A N 1
ATOM 679 C CA . PHE A 1 82 ? 6.332 -0.528 1.376 1.00 78.62 82 PHE A CA 1
ATOM 680 C C . PHE A 1 82 ? 5.068 -1.337 1.704 1.00 78.62 82 PHE A C 1
ATOM 682 O O . PHE A 1 82 ? 4.271 -0.908 2.539 1.00 78.62 82 PHE A O 1
ATOM 689 N N . SER A 1 83 ? 4.883 -2.515 1.099 1.00 77.38 83 SER A N 1
ATOM 690 C CA . SER A 1 83 ? 3.748 -3.390 1.418 1.00 77.38 83 SER A CA 1
ATOM 691 C C . SER A 1 83 ? 3.789 -3.887 2.866 1.00 77.38 83 SER A C 1
ATOM 693 O O . SER A 1 83 ? 2.752 -3.890 3.524 1.00 77.38 83 SER A O 1
ATOM 695 N N . ILE A 1 84 ? 4.964 -4.250 3.393 1.00 81.62 84 ILE A N 1
ATOM 696 C CA . ILE A 1 84 ? 5.118 -4.655 4.799 1.00 81.62 84 ILE A CA 1
ATOM 697 C C . ILE A 1 84 ? 4.789 -3.492 5.735 1.00 81.62 84 ILE A C 1
ATOM 699 O O . ILE A 1 84 ? 4.039 -3.689 6.687 1.00 81.62 84 ILE A O 1
ATOM 703 N N . ILE A 1 85 ? 5.288 -2.284 5.452 1.00 84.94 85 ILE A N 1
ATOM 704 C CA . ILE A 1 85 ? 4.979 -1.089 6.253 1.00 84.94 85 ILE A CA 1
ATOM 705 C C . ILE A 1 85 ? 3.468 -0.868 6.339 1.00 84.94 85 ILE A C 1
ATOM 707 O O . ILE A 1 85 ? 2.942 -0.723 7.439 1.00 84.94 85 ILE A O 1
ATOM 711 N N . LEU A 1 86 ? 2.762 -0.910 5.204 1.00 78.38 86 LEU A N 1
ATOM 712 C CA . LEU A 1 86 ? 1.305 -0.743 5.161 1.00 78.38 86 LEU A CA 1
ATOM 713 C C . LEU A 1 86 ? 0.576 -1.797 6.010 1.00 78.38 86 LEU A C 1
ATOM 715 O O . LEU A 1 86 ? -0.346 -1.461 6.753 1.00 78.38 86 LEU A O 1
ATOM 719 N N . ILE A 1 87 ? 1.003 -3.061 5.928 1.00 80.50 87 ILE A N 1
ATOM 720 C CA . ILE A 1 87 ? 0.420 -4.166 6.702 1.00 80.50 87 ILE A CA 1
ATOM 721 C C . ILE A 1 87 ? 0.670 -3.972 8.200 1.00 80.50 87 ILE A C 1
ATOM 723 O O . ILE A 1 87 ? -0.262 -4.054 8.996 1.00 80.50 87 ILE A O 1
ATOM 727 N N . VAL A 1 88 ? 1.909 -3.682 8.597 1.00 82.75 88 VAL A N 1
ATOM 728 C CA . VAL A 1 88 ? 2.278 -3.478 10.004 1.00 82.75 88 VAL A CA 1
ATOM 729 C C . VAL A 1 88 ? 1.535 -2.278 10.588 1.00 82.75 88 VAL A C 1
ATOM 731 O O . VAL A 1 88 ? 0.970 -2.377 11.674 1.00 82.75 88 VAL A O 1
ATOM 734 N N . SER A 1 89 ? 1.465 -1.164 9.854 1.00 79.38 89 SER A N 1
ATOM 735 C CA . SER A 1 89 ? 0.701 0.018 10.262 1.00 79.38 89 SER A CA 1
ATOM 736 C C . SER A 1 89 ? -0.785 -0.291 10.454 1.00 79.38 89 SER A C 1
ATOM 738 O O . SER A 1 89 ? -1.387 0.204 11.404 1.00 79.38 89 SER A O 1
ATOM 740 N N . PHE A 1 90 ? -1.374 -1.132 9.601 1.00 78.12 90 PHE A N 1
ATOM 741 C CA . PHE A 1 90 ? -2.750 -1.592 9.772 1.00 78.12 90 PHE A CA 1
ATOM 742 C C . PHE A 1 90 ? -2.926 -2.426 11.048 1.00 78.12 90 PHE A C 1
ATOM 744 O O . PHE A 1 90 ? -3.818 -2.129 11.838 1.00 78.12 90 PHE A O 1
ATOM 751 N N . PHE A 1 91 ? -2.060 -3.416 11.290 1.00 77.81 91 PHE A N 1
ATOM 752 C CA . PHE A 1 91 ? -2.146 -4.266 12.484 1.00 77.81 91 PHE A CA 1
ATOM 753 C C . PHE A 1 91 ? -1.944 -3.489 13.789 1.00 77.81 91 PHE A C 1
ATOM 755 O O . PHE A 1 91 ? -2.663 -3.750 14.743 1.00 77.81 91 PHE A O 1
ATOM 762 N N . ILE A 1 92 ? -1.040 -2.503 13.825 1.00 79.75 92 ILE A N 1
ATOM 763 C CA . ILE A 1 92 ? -0.842 -1.631 15.000 1.00 79.75 92 ILE A CA 1
ATOM 764 C C . ILE A 1 92 ? -2.102 -0.826 15.330 1.00 79.75 92 ILE A C 1
ATOM 766 O O . ILE A 1 92 ? -2.328 -0.492 16.485 1.00 79.75 92 ILE A O 1
ATOM 770 N N . LYS A 1 93 ? -2.905 -0.463 14.324 1.00 73.44 93 LYS A N 1
ATOM 771 C CA . LYS A 1 93 ? -4.124 0.321 14.544 1.00 73.44 9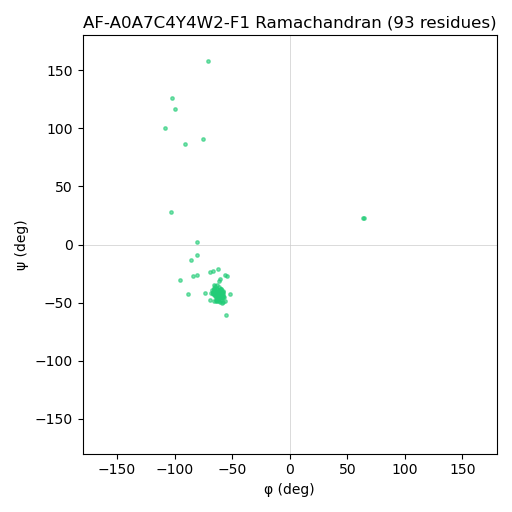3 LYS A CA 1
ATOM 772 C C . LYS A 1 93 ? -5.322 -0.542 14.933 1.00 73.44 93 LYS A C 1
ATOM 774 O O . LYS A 1 93 ? -6.231 -0.032 15.571 1.00 73.44 93 LYS A O 1
ATOM 779 N N . ILE A 1 94 ? -5.332 -1.806 14.508 1.00 70.19 94 ILE A N 1
ATOM 780 C CA . ILE A 1 94 ? -6.427 -2.759 14.736 1.00 70.19 94 ILE A CA 1
ATOM 781 C C . ILE A 1 94 ? -6.396 -3.394 16.134 1.00 70.19 94 ILE A C 1
ATOM 783 O O . ILE A 1 94 ? -7.436 -3.868 16.589 1.00 70.19 94 ILE A O 1
ATOM 787 N N . LEU A 1 95 ? -5.206 -3.478 16.738 1.00 59.41 95 LEU A N 1
ATOM 788 C CA . LEU A 1 95 ? -4.895 -4.227 17.958 1.00 59.41 95 LEU A CA 1
ATOM 789 C C . LEU A 1 95 ? -4.856 -3.292 19.169 1.00 59.41 95 LEU A C 1
ATOM 791 O O . LEU A 1 95 ? -5.392 -3.703 20.219 1.00 59.41 95 LEU A O 1
#

Organism: NCBI:txid2052148

Mean predicted aligned error: 6.79 Å

Sequence (95 aa):
MIYFTIFLFLAGIAGSFFHYLPSTTLVFIGIYFYALKDGFNVITKDFILLLAIITAFSVIFDNFFLFFKNLKKARIFLKIFFSIILIVSFFIKIL

Secondary structure (DSSP, 8-state):
-HHHHHHHHHHHHHHHHSTTS-HHHHHHHHHHHHHHHTTTSSS-HHHHHHHHHHHHHHHHHHHHHHH-GGGHHHHHHHHHHHHHHHHHHHHHHH-

Solvent-accessible surface area (backbone atoms only — not comparable to full-atom values): 5059 Å² total; per-residue (Å²): 108,69,69,55,30,51,48,25,41,51,50,11,56,51,16,40,77,37,93,89,40,64,17,45,58,35,34,49,52,20,52,53,56,48,22,62,74,54,72,33,71,68,46,38,70,70,58,51,53,52,51,50,50,54,40,51,51,51,52,53,51,52,55,55,45,59,75,41,77,88,41,60,69,59,46,42,53,51,44,44,53,55,38,50,51,54,52,52,55,49,52,68,54,76,108

Radius of gyration: 13.46 Å; Cα contacts (8 Å, |Δi|>4): 91; chains: 1; bounding box: 36×23×34 Å